Protein AF-A0AAN6HFK6-F1 (afdb_monomer_lite)

Structure (mmCIF, N/CA/C/O backbone):
data_AF-A0AAN6HFK6-F1
#
_entry.id   AF-A0AAN6HFK6-F1
#
loop_
_atom_site.group_PDB
_atom_site.id
_atom_site.type_symbol
_atom_site.label_atom_id
_atom_site.label_alt_id
_atom_site.label_comp_id
_atom_site.label_asym_id
_atom_site.label_entity_id
_atom_site.label_seq_id
_atom_site.pdbx_PDB_ins_code
_atom_site.Cartn_x
_atom_site.Cartn_y
_atom_site.Cartn_z
_atom_site.occupancy
_atom_site.B_iso_or_equiv
_atom_site.auth_seq_id
_atom_site.auth_comp_id
_atom_site.auth_asym_id
_atom_site.auth_atom_id
_atom_site.pdbx_PDB_model_num
ATOM 1 N N . MET A 1 1 ? -10.431 -18.209 16.993 1.00 47.69 1 MET A N 1
ATOM 2 C CA . MET A 1 1 ? -10.502 -16.897 16.326 1.00 47.69 1 MET A CA 1
ATOM 3 C C . MET A 1 1 ? -9.942 -15.866 17.293 1.00 47.69 1 MET A C 1
ATOM 5 O O . MET A 1 1 ? -10.488 -15.780 18.390 1.00 47.69 1 MET A O 1
ATOM 9 N N . PRO A 1 2 ? -8.814 -15.204 16.980 1.00 54.28 2 PRO A N 1
ATOM 10 C CA . PRO A 1 2 ? -8.289 -14.117 17.805 1.00 54.28 2 PRO A CA 1
ATOM 11 C C . PRO A 1 2 ? -9.360 -13.033 17.956 1.00 54.28 2 PRO A C 1
ATOM 13 O O . PRO A 1 2 ? -10.086 -12.737 17.011 1.00 54.28 2 PRO A O 1
ATOM 16 N N . THR A 1 3 ? -9.510 -12.503 19.165 1.00 63.50 3 THR A N 1
ATOM 17 C CA . THR A 1 3 ? -10.543 -11.505 19.467 1.00 63.50 3 THR A CA 1
ATOM 18 C C . THR A 1 3 ? -9.946 -10.104 19.455 1.00 63.50 3 THR A C 1
ATOM 20 O O . THR A 1 3 ? -8.746 -9.937 19.661 1.00 63.50 3 THR A O 1
ATOM 23 N N . LEU A 1 4 ? -10.787 -9.083 19.266 1.00 62.75 4 LEU A N 1
ATOM 24 C CA . LEU A 1 4 ? -10.401 -7.667 19.340 1.00 62.75 4 LEU A CA 1
ATOM 25 C C . LEU A 1 4 ? -9.603 -7.305 20.608 1.00 62.75 4 LEU A C 1
ATOM 27 O O . LEU A 1 4 ? -8.749 -6.423 20.572 1.00 62.75 4 LEU A O 1
ATOM 31 N N . LEU A 1 5 ? -9.847 -8.008 21.719 1.00 63.34 5 LEU A N 1
ATOM 32 C CA . LEU A 1 5 ? -9.151 -7.807 22.993 1.00 63.34 5 LEU A CA 1
ATOM 33 C C . LEU A 1 5 ? -7.649 -8.136 22.918 1.00 63.34 5 LEU A C 1
ATOM 35 O O . LEU A 1 5 ? -6.866 -7.600 23.701 1.00 63.34 5 LEU A O 1
ATOM 39 N N . ASP A 1 6 ? -7.234 -8.955 21.950 1.00 78.06 6 ASP A N 1
ATOM 40 C CA . ASP A 1 6 ? -5.843 -9.370 21.760 1.00 78.06 6 ASP A CA 1
ATOM 41 C C . ASP A 1 6 ? -5.071 -8.492 20.762 1.00 78.06 6 ASP A C 1
ATOM 43 O O . ASP A 1 6 ? -3.869 -8.703 20.578 1.00 78.06 6 ASP A O 1
ATOM 47 N N . LEU A 1 7 ? -5.708 -7.490 20.138 1.00 82.31 7 LEU A N 1
ATOM 48 C CA . LEU A 1 7 ? -5.078 -6.649 19.112 1.00 82.31 7 LEU A CA 1
ATOM 49 C C . LEU A 1 7 ? -3.778 -6.005 19.617 1.00 82.31 7 LEU A C 1
ATOM 51 O O . LEU A 1 7 ? -2.747 -6.073 18.950 1.00 82.31 7 LEU A O 1
ATOM 55 N N . GLY A 1 8 ? -3.787 -5.444 20.829 1.00 82.12 8 GLY A N 1
ATOM 56 C CA . GLY A 1 8 ? -2.588 -4.864 21.442 1.00 82.12 8 GLY A CA 1
ATOM 57 C C . GLY A 1 8 ? -1.440 -5.870 21.596 1.00 82.12 8 GLY A C 1
ATOM 58 O O . GLY A 1 8 ? -0.280 -5.537 21.337 1.00 82.12 8 GLY A O 1
ATOM 59 N N . ARG A 1 9 ? -1.748 -7.124 21.948 1.00 86.31 9 ARG A N 1
ATOM 60 C CA . ARG A 1 9 ? -0.752 -8.200 22.053 1.00 86.31 9 ARG A CA 1
ATOM 61 C C . ARG A 1 9 ? -0.213 -8.595 20.680 1.00 86.31 9 ARG A C 1
ATOM 63 O O . ARG A 1 9 ? 0.991 -8.787 20.543 1.00 86.31 9 ARG A O 1
ATOM 70 N N . LEU A 1 10 ? -1.080 -8.679 19.672 1.00 86.44 10 LEU A N 1
ATOM 71 C CA . LEU A 1 10 ? -0.702 -9.001 18.293 1.00 86.44 10 LEU A CA 1
ATOM 72 C C . LEU A 1 10 ? 0.210 -7.924 17.690 1.00 86.44 10 LEU A C 1
ATOM 74 O O . LEU A 1 10 ? 1.262 -8.251 17.143 1.00 86.44 10 LEU A O 1
ATOM 78 N N . LEU A 1 11 ? -0.133 -6.644 17.866 1.00 87.56 11 LEU A N 1
ATOM 79 C CA . LEU A 1 11 ? 0.691 -5.516 17.417 1.00 87.56 11 LEU A CA 1
ATOM 80 C C . LEU A 1 11 ? 2.058 -5.496 18.110 1.00 87.56 11 LEU A C 1
ATOM 82 O O . LEU A 1 11 ? 3.081 -5.263 17.463 1.00 87.56 11 LEU A O 1
ATOM 86 N N . THR A 1 12 ? 2.090 -5.784 19.413 1.00 87.12 12 THR A N 1
ATOM 87 C CA . THR A 1 12 ? 3.337 -5.847 20.191 1.00 87.12 12 THR A CA 1
ATOM 88 C C . THR A 1 12 ? 4.214 -7.007 19.721 1.00 87.12 12 THR A C 1
ATOM 90 O O . THR A 1 12 ? 5.378 -6.795 19.387 1.00 87.12 12 THR A O 1
ATOM 93 N N . ALA A 1 13 ? 3.641 -8.204 19.572 1.00 86.44 13 ALA A N 1
ATOM 94 C CA . ALA A 1 13 ? 4.353 -9.378 19.073 1.00 86.44 13 ALA A CA 1
ATOM 95 C C . ALA A 1 13 ? 4.913 -9.164 17.658 1.00 86.44 13 ALA A C 1
ATOM 97 O O . ALA A 1 13 ? 6.011 -9.634 17.358 1.00 86.44 13 ALA A O 1
ATOM 98 N N . LEU A 1 14 ? 4.189 -8.443 16.794 1.00 86.81 14 LEU A N 1
ATOM 99 C CA . LEU A 1 14 ? 4.645 -8.122 15.440 1.00 86.81 14 LEU A CA 1
ATOM 100 C C . LEU A 1 14 ? 5.761 -7.071 15.434 1.00 86.81 14 LEU A C 1
ATOM 102 O O . LEU A 1 14 ? 6.659 -7.127 14.598 1.00 86.81 14 LEU A O 1
ATOM 106 N N . LYS A 1 15 ? 5.733 -6.125 16.376 1.00 85.75 15 LYS A N 1
ATOM 107 C CA . LYS A 1 15 ? 6.807 -5.143 16.555 1.00 85.75 15 LYS A CA 1
ATOM 108 C C . LYS A 1 15 ? 8.096 -5.796 17.060 1.00 85.75 15 LYS A C 1
ATOM 110 O O . LYS A 1 15 ? 9.172 -5.432 16.599 1.00 85.75 15 LYS A O 1
ATOM 115 N N . GLU A 1 16 ? 7.982 -6.749 17.979 1.00 85.56 16 GLU A N 1
ATOM 116 C CA . GLU A 1 16 ? 9.121 -7.480 18.548 1.00 85.56 16 GLU A CA 1
ATOM 117 C C . GLU A 1 16 ? 9.714 -8.505 17.570 1.00 85.56 16 GLU A C 1
ATOM 119 O O . GLU A 1 16 ? 10.922 -8.720 17.567 1.00 85.56 16 GLU A O 1
ATOM 124 N N . ASN A 1 17 ? 8.889 -9.090 16.695 1.00 82.38 17 ASN A N 1
ATOM 125 C CA . ASN A 1 17 ? 9.296 -10.134 15.748 1.00 82.38 17 ASN A CA 1
ATOM 126 C C . ASN A 1 17 ? 9.249 -9.671 14.284 1.00 82.38 17 ASN A C 1
ATOM 128 O O . ASN A 1 17 ? 8.893 -10.444 13.396 1.00 82.38 17 ASN A O 1
ATOM 132 N N . ALA A 1 18 ? 9.625 -8.420 14.004 1.00 70.56 18 ALA A N 1
ATOM 133 C CA . ALA A 1 18 ? 9.608 -7.874 12.642 1.00 70.56 18 ALA A CA 1
ATOM 134 C C . ALA A 1 18 ? 10.522 -8.637 11.654 1.00 70.56 18 ALA A C 1
ATOM 136 O O . ALA A 1 18 ? 10.320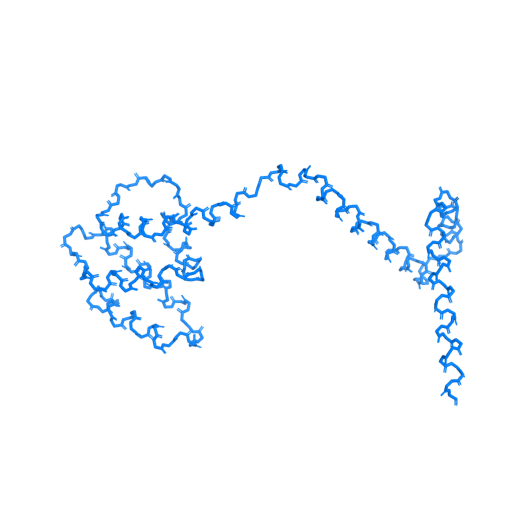 -8.561 10.446 1.00 70.56 18 ALA A O 1
ATOM 137 N N . SER A 1 19 ? 11.505 -9.389 12.160 1.00 76.12 19 SER A N 1
ATOM 138 C CA . SER A 1 19 ? 12.436 -10.199 11.361 1.00 76.12 19 SER A CA 1
ATOM 139 C C . SER A 1 19 ? 11.984 -11.651 11.150 1.00 76.12 19 SER A C 1
ATOM 141 O O . SER A 1 19 ? 12.672 -12.402 10.460 1.00 76.12 19 SER A O 1
ATOM 143 N N . ALA A 1 20 ? 10.874 -12.080 11.760 1.00 80.56 20 ALA A N 1
ATOM 144 C CA . ALA A 1 20 ? 10.372 -13.445 11.613 1.00 80.56 20 ALA A CA 1
ATOM 145 C C . ALA A 1 20 ? 9.838 -13.678 10.191 1.00 80.56 20 ALA A C 1
ATOM 147 O O . ALA A 1 20 ? 9.231 -12.790 9.602 1.00 80.56 20 ALA A O 1
ATOM 148 N N . SER A 1 21 ? 10.036 -14.868 9.622 1.00 82.31 21 SER A N 1
AT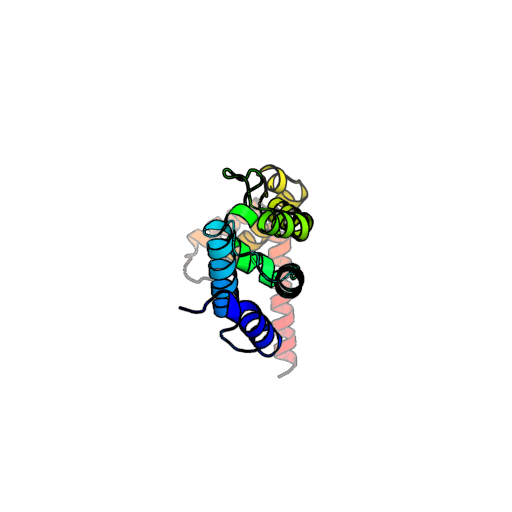OM 149 C CA . SER A 1 21 ? 9.662 -15.161 8.227 1.00 82.31 21 SER A CA 1
ATOM 150 C C . SER A 1 21 ? 8.167 -14.980 7.923 1.00 82.31 21 SER A C 1
ATOM 152 O O . SER A 1 21 ? 7.802 -14.786 6.765 1.00 82.31 21 SER A O 1
ATOM 154 N N . ASP A 1 22 ? 7.312 -14.992 8.946 1.00 88.69 22 ASP A N 1
ATOM 155 C CA . ASP A 1 22 ? 5.853 -14.945 8.859 1.00 88.69 22 ASP A CA 1
ATOM 156 C C . ASP A 1 22 ? 5.234 -13.584 9.233 1.00 88.69 22 ASP A C 1
ATOM 158 O O . ASP A 1 22 ? 4.009 -13.459 9.292 1.00 88.69 22 ASP A O 1
ATOM 162 N N . TRP A 1 23 ? 6.043 -12.537 9.449 1.00 90.38 23 TRP A N 1
ATOM 163 C CA . TRP A 1 23 ? 5.530 -11.226 9.876 1.00 90.38 23 TRP A CA 1
ATOM 164 C C . TRP A 1 23 ? 4.510 -10.630 8.893 1.00 90.38 23 TRP A C 1
ATOM 166 O O . TRP A 1 23 ? 3.572 -9.957 9.317 1.00 90.38 23 TRP A O 1
ATOM 176 N N . ARG A 1 24 ? 4.670 -10.888 7.586 1.00 93.25 24 ARG A N 1
ATOM 177 C CA . ARG A 1 24 ? 3.782 -10.368 6.533 1.00 93.25 24 ARG A CA 1
ATOM 178 C C . ARG A 1 24 ? 2.378 -10.942 6.650 1.00 93.25 24 ARG A C 1
ATOM 180 O O . ARG A 1 24 ? 1.422 -10.180 6.654 1.00 93.25 24 ARG A O 1
ATOM 187 N N . THR A 1 25 ? 2.267 -12.261 6.793 1.00 92.31 25 THR A N 1
ATOM 188 C CA . THR A 1 25 ? 0.978 -12.946 6.954 1.00 92.31 25 THR A CA 1
ATOM 189 C C . THR A 1 25 ? 0.273 -12.456 8.210 1.00 92.31 25 THR A C 1
ATOM 191 O O . THR A 1 25 ? -0.860 -12.008 8.134 1.00 92.31 25 THR A O 1
ATOM 194 N N . ARG A 1 26 ? 0.988 -12.391 9.341 1.00 91.50 26 ARG A N 1
ATOM 195 C CA . ARG A 1 26 ? 0.419 -11.873 10.595 1.00 91.50 26 ARG A CA 1
ATOM 196 C C . ARG A 1 26 ? -0.052 -10.426 10.475 1.00 91.50 26 ARG A C 1
ATOM 198 O O . ARG A 1 26 ? -1.028 -10.049 11.111 1.00 91.50 26 ARG A O 1
ATOM 205 N N . TRP A 1 27 ? 0.656 -9.600 9.705 1.00 94.62 27 TRP A N 1
ATOM 206 C CA . TRP A 1 27 ? 0.240 -8.224 9.453 1.00 94.62 27 TRP A CA 1
ATOM 207 C C . TRP A 1 27 ? -1.065 -8.170 8.655 1.00 94.62 27 TRP A C 1
ATOM 209 O O . TRP A 1 27 ? -1.964 -7.432 9.046 1.00 94.62 27 TRP A O 1
ATOM 219 N N . LEU A 1 28 ? -1.192 -8.981 7.600 1.00 94.31 28 LEU A N 1
ATOM 220 C CA . LEU A 1 28 ? -2.428 -9.094 6.819 1.00 94.31 28 LEU A CA 1
ATOM 221 C C . LEU A 1 28 ? -3.596 -9.585 7.683 1.00 94.31 28 LEU A C 1
ATOM 223 O O . LEU A 1 28 ? -4.636 -8.933 7.698 1.00 94.31 28 LEU A O 1
ATOM 227 N N . ASP A 1 29 ? -3.385 -10.632 8.487 1.00 92.25 29 ASP A N 1
ATOM 228 C CA . ASP A 1 29 ? -4.400 -11.166 9.405 1.00 92.25 29 ASP A CA 1
ATOM 229 C C . ASP A 1 29 ? -4.876 -10.099 10.408 1.00 92.25 29 ASP A C 1
ATOM 231 O O . ASP A 1 29 ? -6.061 -10.003 10.723 1.00 92.25 29 ASP A O 1
ATOM 235 N N . ILE A 1 30 ? -3.952 -9.274 10.922 1.00 93.00 30 ILE A N 1
ATOM 236 C CA . ILE A 1 30 ? -4.284 -8.159 11.820 1.00 93.00 30 ILE A CA 1
ATOM 237 C C . ILE A 1 30 ? -5.099 -7.094 11.083 1.00 93.00 30 ILE A C 1
ATOM 239 O O . ILE A 1 30 ? -6.047 -6.569 11.662 1.00 93.00 30 ILE A O 1
ATOM 243 N N . CYS A 1 31 ? -4.738 -6.758 9.843 1.00 94.75 31 CYS A N 1
ATOM 244 C CA . CYS A 1 31 ? -5.468 -5.786 9.033 1.00 94.75 31 CYS A CA 1
ATOM 245 C C . CYS A 1 31 ? -6.905 -6.241 8.754 1.00 94.75 31 CYS A C 1
ATOM 247 O O . CYS A 1 31 ? -7.820 -5.454 8.987 1.00 94.75 31 CYS A O 1
ATOM 249 N N . GLU A 1 32 ? -7.100 -7.490 8.324 1.00 92.38 32 GLU A N 1
ATOM 250 C CA . GLU A 1 32 ? -8.428 -8.078 8.089 1.00 92.38 32 GLU A CA 1
ATOM 251 C C . GLU A 1 32 ? -9.258 -8.083 9.372 1.00 92.38 32 GLU A C 1
ATOM 253 O O . GLU A 1 32 ? -10.335 -7.490 9.425 1.00 92.38 32 GLU A O 1
ATOM 258 N N . LEU A 1 33 ? -8.708 -8.654 10.452 1.00 90.12 33 LEU A N 1
ATOM 259 C CA . LEU A 1 33 ? -9.392 -8.731 11.741 1.00 90.12 33 LEU A CA 1
ATOM 260 C C . LEU A 1 33 ? -9.809 -7.346 12.243 1.00 90.12 33 LEU A C 1
ATOM 262 O O . LEU A 1 33 ? -10.931 -7.168 12.718 1.00 90.12 33 LEU A O 1
ATOM 266 N N . LEU A 1 34 ? -8.904 -6.367 12.163 1.00 91.06 34 LEU A N 1
ATOM 267 C CA . LEU A 1 34 ? -9.173 -5.002 12.589 1.00 91.06 34 LEU A CA 1
ATOM 268 C C . LEU A 1 34 ? -10.297 -4.385 11.758 1.00 91.06 34 LEU A C 1
ATOM 270 O O . LEU A 1 34 ? -11.254 -3.861 12.326 1.00 91.06 34 LEU A O 1
ATOM 274 N N . TRP A 1 35 ? -10.186 -4.444 10.433 1.00 91.88 35 TRP A N 1
ATOM 275 C CA . TRP A 1 35 ? -11.119 -3.776 9.536 1.00 91.88 35 TRP A CA 1
ATOM 276 C C . TRP A 1 35 ? -12.525 -4.369 9.626 1.00 91.88 35 TRP A C 1
ATOM 278 O O . TRP A 1 35 ? -13.486 -3.628 9.846 1.00 91.88 35 TRP A O 1
ATOM 288 N N . ASP A 1 36 ? -12.632 -5.699 9.593 1.00 88.69 36 ASP A N 1
ATOM 289 C CA . ASP A 1 36 ? -13.901 -6.416 9.728 1.00 88.69 36 ASP A CA 1
ATOM 290 C C . ASP A 1 36 ? -14.563 -6.135 11.073 1.00 88.69 36 ASP A C 1
ATOM 292 O O . ASP A 1 36 ? -15.776 -5.942 11.166 1.00 88.69 36 ASP A O 1
ATOM 296 N N . SER A 1 37 ? -13.770 -6.074 12.142 1.00 87.50 37 SER A N 1
ATOM 297 C CA . SER A 1 37 ? -14.302 -5.824 13.478 1.00 87.50 37 SER A CA 1
ATOM 298 C C . SER A 1 37 ? -14.859 -4.405 13.641 1.00 87.50 37 SER A C 1
ATOM 300 O O . SER A 1 37 ? -15.904 -4.222 14.273 1.00 87.50 37 SER A O 1
ATOM 302 N N . LEU A 1 38 ? -14.208 -3.418 13.019 1.00 87.19 38 LEU A N 1
ATOM 303 C CA . LEU A 1 38 ? -14.675 -2.038 12.956 1.00 87.19 38 LEU A CA 1
ATOM 304 C C . LEU A 1 38 ? -15.952 -1.927 12.107 1.00 87.19 38 LEU A C 1
ATOM 306 O O . LEU A 1 38 ? -16.877 -1.204 12.485 1.00 87.19 38 LEU A O 1
ATOM 310 N N . ALA A 1 39 ? -16.042 -2.669 11.003 1.00 84.94 39 ALA A N 1
ATOM 311 C CA . ALA A 1 39 ? -17.239 -2.708 10.166 1.00 84.94 39 ALA A CA 1
ATOM 312 C C . ALA A 1 39 ? -18.429 -3.388 10.876 1.00 84.94 39 ALA A C 1
ATOM 314 O O . ALA A 1 39 ? -19.551 -2.879 10.844 1.00 84.94 39 ALA A O 1
ATOM 315 N N . ALA A 1 40 ? -18.186 -4.511 11.560 1.00 82.00 40 ALA A N 1
ATOM 316 C CA . ALA A 1 40 ? -19.220 -5.324 12.198 1.00 82.00 40 ALA A CA 1
ATOM 317 C C . ALA A 1 40 ? -19.790 -4.700 13.481 1.00 82.00 40 ALA A C 1
ATOM 319 O O . ALA A 1 40 ? -20.970 -4.881 13.789 1.00 82.00 40 ALA A O 1
ATOM 320 N N . SER A 1 41 ? -18.973 -3.975 14.251 1.00 65.31 41 SER A N 1
ATOM 321 C CA . SER A 1 41 ? -19.381 -3.434 15.546 1.00 65.31 41 SER A CA 1
ATOM 322 C C . SER A 1 41 ? -19.253 -1.918 15.588 1.00 65.31 41 SER A C 1
ATOM 324 O O . SER A 1 41 ? -18.222 -1.369 15.961 1.00 65.31 41 SER A O 1
ATOM 326 N N . ARG A 1 42 ? -20.362 -1.213 15.328 1.00 61.38 42 ARG A N 1
ATOM 327 C CA . ARG A 1 42 ? -20.451 0.237 15.599 1.00 61.38 42 ARG A CA 1
ATOM 328 C C . ARG A 1 42 ? -20.309 0.591 17.091 1.00 61.38 42 ARG A C 1
ATOM 330 O O . ARG A 1 42 ? -20.178 1.768 17.407 1.00 61.38 42 ARG A O 1
ATOM 337 N N . ALA A 1 43 ? -20.371 -0.388 18.002 1.00 54.47 43 ALA A N 1
ATOM 338 C CA . ALA A 1 43 ? -20.424 -0.165 19.451 1.00 54.47 43 ALA A CA 1
ATOM 339 C C . ALA A 1 43 ? -19.143 -0.559 20.213 1.00 54.47 43 ALA A C 1
ATOM 341 O O . ALA A 1 43 ? -18.868 0.017 21.264 1.00 54.47 43 ALA A O 1
ATOM 342 N N . ALA A 1 44 ? -18.351 -1.516 19.719 1.00 65.56 44 ALA A N 1
ATOM 343 C CA . ALA A 1 44 ? -17.123 -1.952 20.388 1.00 65.56 44 ALA A CA 1
ATOM 344 C C . ALA A 1 44 ? -15.918 -1.173 19.850 1.00 65.56 44 ALA A C 1
ATOM 346 O O . ALA A 1 44 ? -15.138 -1.683 19.049 1.00 65.56 44 ALA A O 1
ATOM 347 N N . ALA A 1 45 ? -15.795 0.083 20.284 1.00 76.69 45 ALA A N 1
ATOM 348 C CA . ALA A 1 45 ? -14.649 0.915 19.949 1.00 76.69 45 ALA A CA 1
ATOM 349 C C . ALA A 1 45 ? -13.353 0.269 20.455 1.00 76.69 45 ALA A C 1
ATOM 351 O O . ALA A 1 45 ? -13.248 -0.153 21.611 1.00 76.69 45 ALA A O 1
ATOM 352 N N . ILE A 1 46 ? -12.356 0.216 19.581 1.00 85.94 46 ILE A N 1
ATOM 353 C CA . ILE A 1 46 ? -11.031 -0.291 19.927 1.00 85.94 46 ILE A CA 1
ATOM 354 C C . ILE A 1 46 ? -10.351 0.732 20.840 1.00 85.94 46 ILE A C 1
ATOM 356 O O . ILE A 1 46 ? -10.500 1.935 20.598 1.00 85.94 46 ILE A O 1
ATOM 360 N N . PRO A 1 47 ? -9.595 0.303 21.869 1.00 88.75 47 PRO A N 1
ATOM 361 C CA . PRO A 1 47 ? -8.850 1.225 22.709 1.00 88.75 47 PRO A CA 1
ATOM 362 C C . PRO A 1 47 ? -7.945 2.136 21.877 1.00 88.75 47 PRO A C 1
ATOM 364 O O . PRO A 1 47 ? -7.147 1.669 21.065 1.00 88.75 47 PRO A O 1
ATOM 367 N N . GLU A 1 48 ? -8.029 3.435 22.142 1.00 89.25 48 GLU A N 1
ATOM 368 C CA . GLU A 1 48 ? -7.325 4.492 21.409 1.00 89.25 48 GLU A CA 1
ATOM 369 C C . GLU A 1 48 ? -5.822 4.215 21.236 1.00 89.25 48 GLU A C 1
ATOM 371 O O . GLU A 1 48 ? -5.270 4.329 20.147 1.00 89.25 48 GLU A O 1
ATOM 376 N N . GLN A 1 49 ? -5.167 3.743 22.299 1.00 90.56 49 GLN A N 1
ATOM 377 C CA . GLN A 1 49 ? -3.739 3.413 22.289 1.00 90.56 49 GLN A CA 1
ATOM 378 C C . GLN A 1 49 ? -3.386 2.312 21.277 1.00 90.56 49 GLN A C 1
ATOM 380 O O . GLN A 1 49 ? -2.299 2.322 20.699 1.00 90.56 49 GLN A O 1
ATOM 385 N N . GLN A 1 50 ? -4.286 1.347 21.073 1.00 90.81 50 GLN A N 1
ATOM 386 C CA . GLN A 1 50 ? -4.089 0.261 20.113 1.00 90.81 50 GLN A CA 1
ATOM 387 C C . GLN A 1 50 ? -4.323 0.752 18.685 1.00 90.81 50 GLN A C 1
ATOM 389 O O . GLN A 1 50 ? -3.557 0.394 17.790 1.00 90.81 50 GLN A O 1
ATOM 394 N N . LEU A 1 51 ? -5.324 1.615 18.487 1.00 91.75 51 LEU A N 1
ATOM 395 C CA . LEU A 1 51 ? -5.579 2.262 17.203 1.00 91.75 51 LEU A CA 1
ATOM 396 C C . LEU A 1 51 ? -4.381 3.118 16.770 1.00 91.75 51 LEU A C 1
ATOM 398 O O . LEU A 1 51 ? -3.895 2.977 15.650 1.00 91.75 51 LEU A O 1
ATOM 402 N N . ASP A 1 52 ? -3.841 3.937 17.672 1.00 93.44 52 ASP A N 1
ATOM 403 C CA . ASP A 1 52 ? -2.666 4.766 17.393 1.00 93.44 52 ASP A CA 1
ATOM 404 C C . ASP A 1 52 ? -1.416 3.924 17.101 1.00 93.44 52 ASP A C 1
ATOM 406 O O . ASP A 1 52 ? -0.634 4.245 16.201 1.00 93.44 52 ASP A O 1
ATOM 410 N N . ALA A 1 53 ? -1.225 2.816 17.827 1.00 92.88 53 ALA A N 1
ATOM 411 C CA . ALA A 1 53 ? -0.134 1.883 17.562 1.00 92.88 53 ALA A CA 1
ATOM 412 C C . ALA A 1 53 ? -0.254 1.253 16.166 1.00 92.88 53 ALA A C 1
ATOM 414 O O . ALA A 1 53 ? 0.744 1.175 15.443 1.00 92.88 53 ALA A O 1
ATOM 415 N N . PHE A 1 54 ? -1.467 0.855 15.771 1.00 94.56 54 PHE A N 1
ATOM 416 C CA . PHE A 1 54 ? -1.747 0.341 14.435 1.00 94.56 54 PHE A CA 1
ATOM 417 C C . PHE A 1 54 ? -1.474 1.396 13.361 1.00 94.56 54 PHE A C 1
ATOM 419 O O . PHE A 1 54 ? -0.696 1.131 12.447 1.00 94.56 54 PHE A O 1
ATOM 426 N N . ILE A 1 55 ? -2.026 2.607 13.502 1.00 95.50 55 ILE A N 1
ATOM 427 C CA . ILE A 1 55 ? -1.821 3.718 12.560 1.00 95.50 55 ILE A CA 1
ATOM 428 C C . ILE A 1 55 ? -0.327 4.003 12.389 1.00 95.50 55 ILE A C 1
ATOM 430 O O . ILE A 1 55 ? 0.170 4.112 11.269 1.00 95.50 55 ILE A O 1
ATOM 434 N N . LYS A 1 56 ? 0.431 4.057 13.489 1.00 94.94 56 LYS A N 1
ATOM 435 C CA . LYS A 1 56 ? 1.880 4.275 13.436 1.00 94.94 56 LYS A CA 1
ATOM 436 C C . LYS A 1 56 ? 2.604 3.199 12.624 1.00 94.94 56 LYS A C 1
ATOM 438 O O . LYS A 1 56 ? 3.549 3.516 11.906 1.00 94.94 56 LYS A O 1
ATOM 443 N N . MET A 1 57 ? 2.193 1.939 12.744 1.00 94.12 57 MET A N 1
ATOM 444 C CA . MET A 1 57 ? 2.763 0.845 11.955 1.00 94.12 57 MET A CA 1
ATOM 445 C C . MET A 1 57 ? 2.326 0.914 10.492 1.00 94.12 57 MET A C 1
ATOM 447 O O . MET A 1 57 ? 3.163 0.711 9.613 1.00 94.12 57 MET A O 1
ATOM 451 N N . LEU A 1 58 ? 1.058 1.246 10.241 1.00 95.19 58 LEU A N 1
ATOM 452 C CA . LEU A 1 58 ? 0.487 1.384 8.905 1.00 95.19 58 LEU A CA 1
ATOM 453 C C . LEU A 1 58 ? 1.209 2.454 8.082 1.00 95.19 58 LEU A C 1
ATOM 455 O O . LEU A 1 58 ? 1.385 2.266 6.890 1.00 95.19 58 LEU A O 1
ATOM 459 N N . ARG A 1 59 ? 1.710 3.523 8.710 1.00 94.25 59 ARG A N 1
ATOM 460 C CA . ARG A 1 59 ? 2.474 4.583 8.026 1.00 94.25 59 ARG A CA 1
ATOM 461 C C . ARG A 1 59 ? 3.843 4.156 7.473 1.00 94.25 59 ARG A C 1
ATOM 463 O O . ARG A 1 59 ? 4.549 4.975 6.896 1.00 94.25 59 ARG A O 1
ATOM 470 N N . THR A 1 60 ? 4.251 2.903 7.660 1.00 93.19 60 THR A N 1
ATOM 471 C CA . THR A 1 60 ? 5.455 2.365 7.008 1.00 93.19 60 THR A CA 1
ATOM 472 C C . THR A 1 60 ? 5.094 1.895 5.602 1.00 93.19 60 THR A C 1
ATOM 474 O O . THR A 1 60 ? 4.163 1.106 5.467 1.00 93.19 60 THR A O 1
ATOM 477 N N . GLU A 1 61 ? 5.847 2.310 4.580 1.00 91.75 61 GLU A N 1
ATOM 478 C CA . GLU A 1 61 ? 5.554 2.022 3.163 1.00 91.75 61 GLU A CA 1
ATOM 479 C C . GLU A 1 61 ? 5.286 0.529 2.894 1.00 91.75 61 GLU A C 1
ATOM 481 O O . GLU A 1 61 ? 4.239 0.187 2.350 1.00 91.75 61 GLU A O 1
ATOM 486 N N . ASP A 1 62 ? 6.148 -0.370 3.383 1.00 92.31 62 ASP A N 1
ATOM 487 C CA . ASP A 1 62 ? 5.978 -1.824 3.222 1.00 92.31 62 ASP A CA 1
ATOM 488 C C . ASP A 1 62 ? 4.681 -2.354 3.851 1.00 92.31 62 ASP A C 1
ATOM 490 O O . ASP A 1 62 ? 3.993 -3.212 3.296 1.00 92.31 62 ASP A O 1
ATOM 494 N N . LYS A 1 63 ? 4.338 -1.857 5.043 1.00 94.12 63 LYS A N 1
ATOM 495 C CA . LYS A 1 63 ? 3.146 -2.299 5.778 1.00 94.12 63 LYS A CA 1
ATOM 496 C C . LYS A 1 63 ? 1.881 -1.749 5.145 1.00 94.12 63 LYS A C 1
ATOM 498 O O . LYS A 1 63 ? 0.895 -2.476 5.051 1.00 94.12 63 LYS A O 1
ATOM 503 N N . PHE A 1 64 ? 1.921 -0.509 4.674 1.00 95.25 64 PHE A N 1
ATOM 504 C CA . PHE A 1 64 ? 0.841 0.075 3.898 1.00 95.25 64 PHE A CA 1
ATOM 505 C C . PHE A 1 64 ? 0.599 -0.706 2.600 1.00 95.25 64 PHE A C 1
ATOM 507 O O . PHE A 1 64 ? -0.534 -1.096 2.318 1.00 95.25 64 PHE A O 1
ATOM 514 N N . ALA A 1 65 ? 1.671 -1.009 1.857 1.00 93.12 65 ALA A N 1
ATOM 515 C CA . ALA A 1 65 ? 1.619 -1.777 0.614 1.00 93.12 65 ALA A CA 1
ATOM 516 C C . ALA A 1 65 ? 1.008 -3.172 0.804 1.00 93.12 65 ALA A C 1
ATOM 518 O O . ALA A 1 65 ? 0.304 -3.664 -0.074 1.00 93.12 65 ALA A O 1
ATOM 519 N N . LEU A 1 66 ? 1.242 -3.805 1.957 1.00 94.75 66 LEU A N 1
ATOM 520 C CA . LEU A 1 66 ? 0.592 -5.065 2.311 1.00 94.75 66 LEU A CA 1
ATOM 521 C C . LEU A 1 66 ? -0.873 -4.861 2.714 1.00 94.75 66 LEU A C 1
ATOM 523 O O . LEU A 1 66 ? -1.741 -5.545 2.178 1.00 94.75 66 LEU A O 1
ATOM 527 N N . ALA A 1 67 ? -1.151 -3.910 3.609 1.00 95.50 67 ALA A N 1
ATOM 528 C CA . ALA A 1 67 ? -2.483 -3.672 4.168 1.00 95.50 67 ALA A CA 1
ATOM 529 C C . ALA A 1 67 ? -3.530 -3.364 3.090 1.00 95.50 67 ALA A C 1
ATOM 531 O O . ALA A 1 67 ? -4.649 -3.868 3.142 1.00 95.50 67 ALA A O 1
ATOM 532 N N . ARG A 1 68 ? -3.161 -2.597 2.062 1.00 93.69 68 ARG A N 1
ATOM 533 C CA . ARG A 1 68 ? -4.068 -2.254 0.956 1.00 93.69 68 ARG A CA 1
ATOM 534 C C . ARG A 1 68 ? -4.508 -3.442 0.092 1.00 93.69 68 ARG A C 1
ATOM 536 O O . ARG A 1 68 ? -5.439 -3.294 -0.692 1.00 93.69 68 ARG A O 1
ATOM 543 N N . ASN A 1 69 ? -3.863 -4.607 0.205 1.00 92.81 69 ASN A N 1
ATOM 544 C CA . ASN A 1 69 ? -4.327 -5.816 -0.484 1.00 92.81 69 ASN A CA 1
ATOM 545 C C . ASN A 1 69 ? -5.582 -6.401 0.167 1.00 92.81 69 ASN A C 1
ATOM 547 O O . ASN A 1 69 ? -6.391 -7.009 -0.528 1.00 92.81 69 ASN A O 1
ATOM 551 N N . VAL A 1 70 ? -5.731 -6.204 1.479 1.00 94.00 70 VAL A N 1
ATOM 552 C CA . VAL A 1 70 ? -6.815 -6.779 2.285 1.00 94.00 70 VAL A CA 1
ATOM 553 C C . VAL A 1 70 ? -7.834 -5.740 2.753 1.00 94.00 70 VAL A C 1
ATOM 555 O O . VAL A 1 70 ? -8.950 -6.106 3.089 1.00 94.00 70 VAL A O 1
ATOM 558 N N . ILE A 1 71 ? -7.491 -4.446 2.710 1.00 93.00 71 ILE A N 1
ATOM 559 C CA . ILE A 1 71 ? -8.409 -3.330 2.984 1.00 93.00 71 ILE A CA 1
ATOM 560 C C . ILE A 1 71 ? -8.642 -2.543 1.681 1.00 93.00 71 ILE A C 1
ATOM 562 O O . ILE A 1 71 ? -7.799 -1.712 1.312 1.00 93.00 71 ILE A O 1
ATOM 566 N N . PRO A 1 72 ? -9.745 -2.800 0.950 1.00 90.12 72 PRO A N 1
ATOM 567 C CA . PRO A 1 72 ? -10.052 -2.139 -0.319 1.00 90.12 72 PRO A CA 1
ATOM 568 C C . PRO A 1 72 ? -10.077 -0.610 -0.253 1.00 90.12 72 PRO A C 1
ATOM 570 O O . PRO A 1 72 ? -9.579 0.051 -1.160 1.00 90.12 72 PRO A O 1
ATOM 573 N N . GLU A 1 73 ? -10.553 -0.048 0.850 1.00 91.69 73 GLU A N 1
ATOM 574 C CA . GLU A 1 73 ? -10.731 1.386 1.079 1.00 91.69 73 GLU A CA 1
ATOM 575 C C . GLU A 1 73 ? -9.392 2.138 1.166 1.00 91.69 73 GLU A C 1
ATOM 577 O O . GLU A 1 73 ? -9.338 3.354 0.984 1.00 91.69 73 GLU A O 1
ATOM 582 N N . LEU A 1 74 ? -8.281 1.423 1.389 1.00 91.12 74 LEU A N 1
ATOM 583 C CA . LEU A 1 74 ? -6.932 1.986 1.270 1.00 91.12 74 LEU A CA 1
ATOM 584 C C . LEU A 1 74 ? -6.473 2.128 -0.191 1.00 91.12 74 LEU A C 1
ATOM 586 O O . LEU A 1 74 ? -5.448 2.758 -0.444 1.00 91.12 74 LEU A O 1
ATOM 590 N N . ARG A 1 75 ? -7.182 1.537 -1.157 1.00 87.56 75 ARG A N 1
ATOM 591 C CA . ARG A 1 75 ? -6.908 1.666 -2.600 1.00 87.56 75 ARG A CA 1
ATOM 592 C C . ARG A 1 75 ? -7.825 2.682 -3.268 1.00 87.56 75 ARG A C 1
ATOM 594 O O . ARG A 1 75 ? -7.396 3.368 -4.189 1.00 87.56 75 ARG A O 1
ATOM 601 N N . GLU A 1 76 ? -9.075 2.742 -2.829 1.00 78.00 76 GLU A N 1
ATOM 602 C CA . GLU A 1 76 ? -10.122 3.529 -3.476 1.00 78.00 76 GLU A CA 1
ATOM 603 C C . GLU A 1 76 ? -10.041 5.006 -3.083 1.00 78.00 76 GLU A C 1
ATOM 605 O O . GLU A 1 76 ? -9.648 5.342 -1.967 1.00 78.00 76 GLU A O 1
ATOM 610 N N . VAL A 1 77 ? -10.394 5.905 -4.004 1.00 67.25 77 VAL A N 1
ATOM 611 C CA . VAL A 1 77 ? -10.546 7.343 -3.711 1.00 67.25 77 VAL A CA 1
ATOM 612 C C . VAL A 1 77 ? -11.959 7.628 -3.198 1.00 67.25 77 VAL A C 1
ATOM 614 O O . VAL A 1 77 ? -12.110 8.399 -2.252 1.00 67.25 77 VAL A O 1
ATOM 617 N N . ASP A 1 78 ? -12.954 6.926 -3.746 1.00 67.19 78 ASP A N 1
ATOM 618 C CA . ASP A 1 78 ? -14.357 7.003 -3.348 1.00 67.19 78 ASP A CA 1
ATOM 619 C C . ASP A 1 78 ? -14.767 5.729 -2.613 1.00 67.19 78 ASP A C 1
ATOM 621 O O . ASP A 1 78 ? -14.813 4.651 -3.198 1.00 67.19 78 ASP A O 1
ATOM 625 N N . ILE A 1 79 ? -15.066 5.862 -1.323 1.00 74.69 79 ILE A N 1
ATOM 626 C CA . ILE A 1 79 ? -15.484 4.749 -0.471 1.00 74.69 79 ILE A CA 1
ATOM 627 C C . ILE A 1 79 ? -17.012 4.671 -0.518 1.00 74.69 79 ILE A C 1
ATOM 629 O O . ILE A 1 79 ? -17.692 5.634 -0.162 1.00 74.69 79 ILE A O 1
ATOM 633 N N . SER A 1 80 ? -17.550 3.535 -0.973 1.00 65.12 80 SER A N 1
ATOM 634 C CA . SER A 1 80 ? -18.995 3.355 -1.201 1.00 65.12 80 SER A CA 1
ATOM 635 C C . SER A 1 80 ? -19.831 3.406 0.084 1.00 65.12 80 SER A C 1
ATOM 637 O O . SER A 1 80 ? -20.960 3.898 0.059 1.00 65.12 80 SER A O 1
ATOM 639 N N . ASP A 1 81 ? -19.295 2.906 1.199 1.00 76.38 81 ASP A N 1
ATOM 640 C CA . ASP A 1 81 ? -19.975 2.879 2.495 1.00 76.38 81 ASP A CA 1
ATOM 641 C C . ASP A 1 81 ? -19.389 3.922 3.444 1.00 76.38 81 ASP A C 1
ATOM 643 O O . ASP A 1 81 ? -18.177 4.105 3.516 1.00 76.38 81 ASP A O 1
ATOM 647 N N . ALA A 1 82 ? -20.246 4.603 4.213 1.00 81.19 82 ALA A N 1
ATOM 648 C CA . ALA A 1 82 ? -19.791 5.605 5.172 1.00 81.19 82 ALA A CA 1
ATOM 649 C C . ALA A 1 82 ? -18.933 4.938 6.272 1.00 81.19 82 ALA A C 1
ATOM 651 O O . ALA A 1 82 ? -19.489 4.191 7.091 1.00 81.19 82 ALA A O 1
ATOM 652 N N . PRO A 1 83 ? -17.611 5.204 6.327 1.00 86.81 83 PRO A N 1
ATOM 653 C CA . PRO A 1 83 ? -16.733 4.578 7.303 1.00 86.81 83 PRO A CA 1
ATOM 654 C C . PRO A 1 83 ? -17.100 5.037 8.713 1.00 86.81 83 PRO A C 1
ATOM 656 O O . PRO A 1 83 ? -17.546 6.166 8.940 1.00 86.81 83 PRO A O 1
ATOM 659 N N . ASN A 1 84 ? -16.898 4.162 9.695 1.00 88.81 84 ASN A N 1
ATOM 660 C CA . ASN A 1 84 ? -17.059 4.554 11.090 1.00 88.81 84 ASN A CA 1
ATOM 661 C C . ASN A 1 84 ? -15.950 5.556 11.511 1.00 88.81 84 ASN A C 1
ATOM 663 O O . ASN A 1 84 ? -14.939 5.684 10.816 1.00 88.81 84 ASN A O 1
ATOM 667 N N . PRO A 1 85 ? -16.067 6.242 12.666 1.00 90.81 85 PRO A N 1
ATOM 668 C CA . PRO A 1 85 ? -15.082 7.249 13.077 1.00 90.81 85 PRO A CA 1
ATOM 669 C C . PRO A 1 85 ? -13.631 6.743 13.196 1.00 90.81 85 PRO A C 1
ATOM 671 O O . PRO A 1 85 ? -12.695 7.492 12.923 1.00 90.81 85 PRO A O 1
ATOM 674 N N . GLN A 1 86 ? -13.413 5.483 13.591 1.00 91.81 86 GLN A N 1
ATOM 675 C CA . GLN A 1 86 ? -12.066 4.910 13.718 1.00 91.81 86 GLN A CA 1
ATOM 676 C C . GLN A 1 86 ? -11.493 4.486 12.355 1.00 91.81 86 GLN A C 1
ATOM 678 O O . GLN A 1 86 ? -10.312 4.715 12.102 1.00 91.81 86 GLN A O 1
ATOM 683 N N . GLN A 1 87 ? -12.319 3.947 11.452 1.00 91.88 87 GLN A N 1
ATOM 684 C CA . GLN A 1 87 ? -11.952 3.681 10.056 1.00 91.88 87 GLN A CA 1
ATOM 685 C C . GLN A 1 87 ? -11.608 4.983 9.336 1.00 91.88 87 GLN A C 1
ATOM 687 O O . GLN A 1 87 ? -10.555 5.077 8.712 1.00 91.88 87 GLN A O 1
ATOM 692 N N . GLN A 1 88 ? -12.443 6.011 9.498 1.00 91.88 88 GLN A N 1
ATOM 693 C CA . GLN A 1 88 ? -12.213 7.340 8.942 1.00 91.88 88 GLN A CA 1
ATOM 694 C C . GLN A 1 88 ? -10.852 7.892 9.379 1.00 91.88 88 GLN A C 1
ATOM 696 O O . GLN A 1 88 ? -10.072 8.358 8.556 1.00 91.88 88 GLN A O 1
ATOM 701 N N . ARG A 1 89 ? -10.501 7.742 10.658 1.00 93.56 89 ARG A N 1
ATOM 702 C CA . ARG A 1 89 ? -9.192 8.164 11.163 1.00 93.56 89 ARG A CA 1
ATOM 703 C C . ARG A 1 89 ? -8.021 7.371 10.579 1.00 93.56 89 ARG A C 1
ATOM 705 O O . ARG A 1 89 ? -6.973 7.956 10.320 1.00 93.56 89 ARG A O 1
ATOM 712 N N . ILE A 1 90 ? -8.166 6.060 10.367 1.00 94.44 90 ILE A N 1
ATOM 713 C CA . ILE A 1 90 ? -7.145 5.249 9.676 1.00 94.44 90 ILE A CA 1
ATOM 714 C C . ILE A 1 90 ? -6.948 5.761 8.242 1.00 94.44 90 ILE A C 1
ATOM 716 O O . ILE A 1 90 ? -5.813 5.914 7.783 1.00 94.44 90 ILE A O 1
ATOM 720 N N . LEU A 1 91 ? -8.048 6.055 7.547 1.00 93.44 91 LEU A N 1
ATOM 721 C CA . LEU A 1 91 ? -8.044 6.557 6.173 1.00 93.44 91 LEU A CA 1
ATOM 722 C C . LEU A 1 91 ? -7.400 7.942 6.071 1.00 93.44 91 LEU A C 1
ATOM 724 O O . LEU A 1 91 ? -6.601 8.174 5.167 1.00 93.44 91 LEU A O 1
ATOM 728 N N . GLU A 1 92 ? -7.699 8.836 7.012 1.00 93.25 92 GLU A N 1
ATOM 729 C CA . GLU A 1 92 ? -7.094 10.168 7.105 1.00 93.25 92 GLU A CA 1
ATOM 730 C C . GLU A 1 92 ? -5.600 10.090 7.425 1.00 93.25 92 GLU A C 1
ATOM 732 O O . GLU A 1 92 ? -4.786 10.747 6.779 1.00 93.25 92 GLU A O 1
ATOM 737 N N . ALA A 1 93 ? -5.213 9.239 8.378 1.00 93.50 93 ALA A N 1
ATOM 738 C CA . ALA A 1 93 ? -3.820 9.084 8.786 1.00 93.50 93 ALA A CA 1
ATOM 739 C C . ALA A 1 93 ? -2.927 8.416 7.725 1.00 93.50 93 ALA A C 1
ATOM 741 O O . ALA A 1 93 ? -1.705 8.407 7.885 1.00 93.50 93 ALA A O 1
ATOM 742 N N . SER A 1 94 ? -3.529 7.845 6.679 1.00 93.50 94 SER A N 1
ATOM 743 C CA . SER A 1 94 ? -2.844 7.204 5.553 1.00 93.50 94 SER A CA 1
ATOM 744 C C . SER A 1 94 ? -3.079 7.910 4.213 1.00 93.50 94 SER A C 1
ATOM 746 O O . SER A 1 94 ? -2.694 7.386 3.168 1.00 93.50 94 SER A O 1
ATOM 748 N N . ALA A 1 95 ? -3.701 9.093 4.215 1.00 91.75 95 ALA A N 1
ATOM 749 C CA . ALA A 1 95 ? -4.058 9.817 2.996 1.00 91.75 95 ALA A CA 1
ATOM 750 C C . ALA A 1 95 ? -2.839 10.203 2.134 1.00 91.75 95 ALA A C 1
ATOM 752 O O . ALA A 1 95 ? -2.920 10.172 0.907 1.00 91.75 95 ALA A O 1
ATOM 753 N N . ASP A 1 96 ? -1.707 10.521 2.770 1.00 90.56 96 ASP A N 1
ATOM 754 C CA . ASP A 1 96 ? -0.426 10.798 2.112 1.00 90.56 96 ASP A CA 1
ATOM 755 C C . ASP A 1 96 ? 0.059 9.585 1.305 1.00 90.56 96 ASP A C 1
ATOM 757 O O . ASP A 1 96 ? 0.262 9.676 0.093 1.00 90.56 96 ASP A O 1
ATOM 761 N N . LEU A 1 97 ? 0.144 8.424 1.957 1.00 91.12 97 LEU A N 1
ATOM 762 C CA . LEU A 1 97 ? 0.565 7.174 1.326 1.00 91.12 97 LEU A CA 1
ATOM 763 C C . LEU A 1 97 ? -0.419 6.720 0.247 1.00 91.12 97 LEU A C 1
ATOM 765 O O . LEU A 1 97 ? 0.006 6.302 -0.828 1.00 91.12 97 LEU A O 1
ATOM 769 N N . ARG A 1 98 ? -1.728 6.845 0.487 1.00 91.00 98 ARG A N 1
ATOM 770 C CA . ARG A 1 98 ? -2.762 6.562 -0.523 1.00 91.00 98 ARG A CA 1
ATOM 771 C C . ARG A 1 98 ? -2.535 7.379 -1.793 1.00 91.00 98 ARG A C 1
ATOM 773 O O . ARG A 1 98 ? -2.538 6.815 -2.884 1.00 91.00 98 ARG A O 1
ATOM 780 N N . GLY A 1 99 ? -2.286 8.682 -1.650 1.00 85.62 99 GLY A N 1
ATOM 781 C CA . GLY A 1 99 ? -1.987 9.567 -2.774 1.00 85.62 99 GLY A CA 1
ATOM 782 C C . GLY A 1 99 ? -0.691 9.200 -3.502 1.00 85.62 99 GLY A C 1
ATOM 783 O O . GLY A 1 99 ? -0.646 9.226 -4.731 1.00 85.62 99 GLY A O 1
ATOM 784 N N . ASP A 1 100 ? 0.359 8.820 -2.773 1.00 86.75 100 ASP A N 1
ATOM 785 C CA . ASP A 1 100 ? 1.634 8.388 -3.359 1.00 86.75 100 ASP A CA 1
ATOM 786 C C . ASP A 1 100 ? 1.502 7.093 -4.160 1.00 86.75 100 ASP A C 1
ATOM 788 O O . ASP A 1 100 ? 1.969 7.019 -5.298 1.00 86.75 100 ASP A O 1
ATOM 792 N N . PHE A 1 101 ? 0.839 6.086 -3.594 1.00 86.19 101 PHE A N 1
ATOM 793 C CA . PHE A 1 101 ? 0.601 4.819 -4.279 1.00 86.19 101 PHE A CA 1
ATOM 794 C C . PHE A 1 101 ? -0.307 4.994 -5.492 1.00 86.19 101 PHE A C 1
ATOM 796 O O . PHE A 1 101 ? 0.019 4.474 -6.556 1.00 86.19 101 PHE A O 1
ATOM 803 N N . PHE A 1 102 ? -1.380 5.782 -5.370 1.00 83.62 102 PHE A N 1
ATOM 804 C CA . PHE A 1 102 ? -2.249 6.094 -6.501 1.00 83.62 102 PHE A CA 1
ATOM 805 C C . PHE A 1 102 ? -1.462 6.745 -7.641 1.00 83.62 102 PHE A C 1
ATOM 807 O O . PHE A 1 102 ? -1.572 6.300 -8.776 1.00 83.62 102 PHE A O 1
ATOM 814 N N . ARG A 1 103 ? -0.597 7.727 -7.343 1.00 81.12 103 ARG A N 1
ATOM 815 C CA . ARG A 1 103 ? 0.255 8.380 -8.353 1.00 81.12 103 ARG A CA 1
ATOM 816 C C . ARG A 1 103 ? 1.220 7.423 -9.049 1.00 81.12 103 ARG A C 1
ATOM 818 O O . ARG A 1 103 ? 1.448 7.558 -10.245 1.00 81.12 103 ARG A O 1
ATOM 825 N N . ARG A 1 104 ? 1.814 6.485 -8.307 1.00 79.81 104 ARG A N 1
ATOM 826 C CA . ARG A 1 104 ? 2.741 5.489 -8.873 1.00 79.81 104 ARG A CA 1
ATOM 827 C C . ARG A 1 104 ? 2.024 4.443 -9.725 1.00 79.81 104 ARG A C 1
ATOM 829 O O . ARG A 1 104 ? 2.613 3.927 -10.666 1.00 79.81 104 ARG A O 1
ATOM 836 N N . GLU A 1 105 ? 0.783 4.112 -9.384 1.00 74.50 105 GLU A N 1
ATOM 837 C CA . GLU A 1 105 ? -0.038 3.157 -10.136 1.00 74.50 105 GLU A CA 1
ATOM 838 C C . GLU A 1 105 ? -0.758 3.797 -11.319 1.00 74.50 105 GLU A C 1
ATOM 840 O O . GLU A 1 105 ? -1.033 3.122 -12.309 1.00 74.50 105 GLU A O 1
ATOM 845 N N . SER A 1 106 ? -1.012 5.104 -11.262 1.00 70.44 106 SER A N 1
ATOM 846 C CA . SER A 1 106 ? -1.622 5.878 -12.338 1.00 70.44 106 SER A CA 1
ATOM 847 C C . SER A 1 106 ? -0.623 6.244 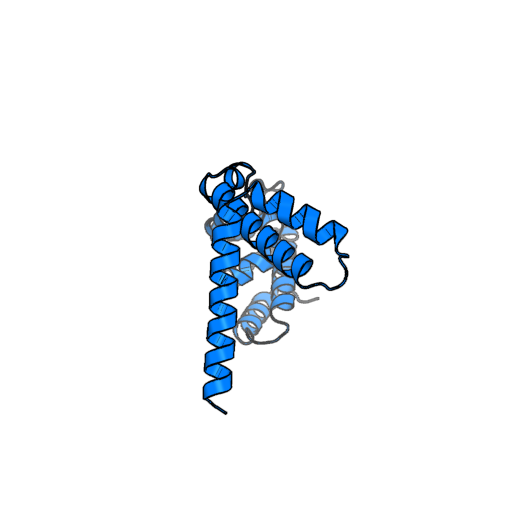-13.441 1.00 70.44 106 SER A C 1
ATOM 849 O O . SER A 1 106 ? -0.677 7.360 -13.954 1.00 70.44 106 SER A O 1
ATOM 851 N N . CYS A 1 107 ? 0.288 5.337 -13.812 1.00 65.12 107 CYS A N 1
ATOM 852 C CA . CYS A 1 107 ? 1.068 5.502 -15.036 1.00 65.12 107 CYS A CA 1
ATOM 853 C C . CYS A 1 107 ? 0.094 5.536 -16.218 1.00 65.12 107 CYS A C 1
ATOM 855 O O . CYS A 1 107 ? -0.601 4.564 -16.518 1.00 65.12 107 CYS A O 1
ATOM 857 N N . THR A 1 108 ? 0.028 6.681 -16.874 1.00 65.88 108 THR A N 1
ATOM 858 C CA . THR A 1 108 ? -0.804 6.931 -18.045 1.00 65.88 108 THR A CA 1
ATOM 859 C C . THR A 1 108 ? -0.003 6.697 -19.319 1.00 65.88 108 THR A C 1
ATOM 861 O O . THR A 1 108 ? 1.225 6.729 -19.319 1.00 65.88 108 THR A O 1
ATOM 864 N N . GLN A 1 109 ? -0.689 6.490 -20.447 1.00 63.28 109 GLN A N 1
ATOM 865 C CA . GLN A 1 109 ? -0.024 6.344 -21.746 1.00 63.28 109 GLN A CA 1
ATOM 866 C C . GLN A 1 109 ? 0.899 7.538 -22.065 1.00 63.28 109 GLN A C 1
ATOM 868 O O . GLN A 1 109 ? 1.989 7.339 -22.593 1.00 63.28 109 GLN A O 1
ATOM 873 N N . SER A 1 110 ? 0.530 8.748 -21.631 1.00 69.69 110 SER A N 1
ATOM 874 C CA . SER A 1 110 ? 1.340 9.958 -21.799 1.00 69.69 110 SER A CA 1
ATOM 875 C C . SER A 1 110 ? 2.694 9.924 -21.089 1.00 69.69 110 SER A C 1
ATOM 877 O O . SER A 1 110 ? 3.621 10.593 -21.542 1.00 69.69 110 SER A O 1
ATOM 879 N N . ASP A 1 111 ? 2.850 9.129 -20.027 1.00 64.00 111 ASP A N 1
ATOM 880 C CA . ASP A 1 111 ? 4.148 8.954 -19.360 1.00 64.00 111 ASP A CA 1
ATOM 881 C C . ASP A 1 111 ? 5.145 8.201 -20.266 1.00 64.00 111 ASP A C 1
ATOM 883 O O . ASP A 1 111 ? 6.361 8.403 -20.187 1.00 64.00 111 ASP A O 1
ATOM 887 N N . PHE A 1 112 ? 4.625 7.399 -21.201 1.00 65.25 112 PHE A N 1
ATOM 888 C CA . PHE A 1 112 ? 5.385 6.667 -22.216 1.00 65.25 112 PHE A CA 1
ATOM 889 C C . PHE A 1 112 ? 5.531 7.431 -23.543 1.00 65.25 112 PHE A C 1
ATOM 891 O O . PHE A 1 112 ? 6.346 7.055 -24.379 1.00 65.25 112 PHE A O 1
ATOM 898 N N . ASP A 1 113 ? 4.809 8.537 -23.730 1.00 70.38 113 ASP A N 1
ATOM 899 C CA . ASP A 1 113 ? 4.930 9.396 -24.918 1.00 70.38 113 ASP A CA 1
ATOM 900 C C . ASP A 1 113 ? 6.012 10.484 -24.749 1.00 70.38 113 ASP A C 1
ATOM 902 O O . ASP A 1 113 ? 6.184 11.368 -25.592 1.00 70.38 113 ASP A O 1
ATOM 906 N N . THR A 1 114 ? 6.772 10.440 -23.650 1.00 79.00 114 THR A N 1
ATOM 907 C CA . THR A 1 114 ? 7.855 11.393 -23.401 1.00 79.00 114 THR A CA 1
ATOM 908 C C . THR A 1 114 ? 9.019 11.176 -24.372 1.00 79.00 114 THR A C 1
ATOM 910 O O . THR A 1 114 ? 9.443 10.052 -24.647 1.00 79.00 114 THR A O 1
ATOM 913 N N . ALA A 1 115 ? 9.607 12.272 -24.867 1.00 80.12 115 ALA A N 1
ATOM 914 C CA . ALA A 1 115 ? 10.751 12.208 -25.785 1.00 80.12 115 ALA A CA 1
ATOM 915 C C . ALA A 1 115 ? 11.939 11.418 -25.202 1.00 80.12 115 ALA A C 1
ATOM 917 O O . ALA A 1 115 ? 12.671 10.764 -25.943 1.00 80.12 115 ALA A O 1
ATOM 918 N N . LEU A 1 116 ? 12.103 11.446 -23.874 1.00 80.06 116 LEU A N 1
ATOM 919 C CA . LEU A 1 116 ? 13.116 10.672 -23.157 1.00 80.06 116 LEU A CA 1
ATOM 920 C C . LEU A 1 116 ? 12.835 9.166 -23.204 1.00 80.06 116 LEU A C 1
ATOM 922 O O . LEU A 1 116 ? 13.753 8.402 -23.487 1.00 80.06 116 LEU A O 1
ATOM 926 N N . TYR A 1 117 ? 11.585 8.741 -23.004 1.00 78.00 117 TYR A N 1
ATOM 927 C CA . TYR A 1 117 ? 11.207 7.332 -23.109 1.00 78.00 117 TYR A CA 1
ATOM 928 C C . TYR A 1 117 ? 11.387 6.800 -24.535 1.00 78.00 117 TYR A C 1
ATOM 930 O O . TYR A 1 117 ? 11.944 5.723 -24.741 1.00 78.00 117 TYR A O 1
ATOM 938 N N . ILE A 1 118 ? 10.989 7.582 -25.544 1.00 82.19 118 ILE A N 1
ATOM 939 C CA . ILE A 1 118 ? 11.196 7.227 -26.956 1.00 82.19 118 ILE A CA 1
ATOM 940 C C . ILE A 1 118 ? 12.695 7.083 -27.260 1.00 82.19 118 ILE A C 1
ATOM 942 O O . ILE A 1 118 ? 13.106 6.127 -27.923 1.00 82.19 118 ILE A O 1
ATOM 946 N N . ALA A 1 119 ? 13.525 8.003 -26.758 1.00 84.50 119 ALA A N 1
ATOM 947 C CA . ALA A 1 119 ? 14.974 7.940 -26.922 1.00 84.50 119 ALA A CA 1
ATOM 948 C C . ALA A 1 119 ? 15.579 6.701 -26.238 1.00 84.50 119 ALA A C 1
ATOM 950 O O . ALA A 1 119 ? 16.380 5.998 -26.853 1.00 84.50 119 ALA A O 1
ATOM 951 N N . GLU A 1 120 ? 15.159 6.387 -25.011 1.00 83.56 120 GLU A N 1
ATOM 952 C CA . GLU A 1 120 ? 15.583 5.186 -24.286 1.00 83.56 120 GLU A CA 1
ATOM 953 C C . GLU A 1 120 ? 15.214 3.907 -25.050 1.00 83.56 120 GLU A C 1
ATOM 955 O O . GLU A 1 120 ? 16.059 3.031 -25.245 1.00 83.56 120 GLU A O 1
ATOM 960 N N . LYS A 1 121 ? 13.979 3.814 -25.558 1.00 84.75 121 LYS A N 1
ATOM 961 C CA . LYS A 1 121 ? 13.533 2.668 -26.363 1.00 84.75 121 LYS A CA 1
ATOM 962 C C . LYS A 1 121 ? 14.320 2.513 -27.650 1.00 84.75 121 LYS A C 1
ATOM 964 O O . LYS A 1 121 ? 14.620 1.385 -28.032 1.00 84.75 121 LYS A O 1
ATOM 969 N N . ARG A 1 122 ? 14.686 3.621 -28.291 1.00 80.94 122 ARG A N 1
ATOM 970 C CA . ARG A 1 122 ? 15.528 3.596 -29.487 1.00 80.94 122 ARG A CA 1
ATOM 971 C C . ARG A 1 122 ? 16.926 3.060 -29.178 1.00 80.94 122 ARG A C 1
ATOM 973 O O . ARG A 1 122 ? 17.399 2.193 -29.899 1.00 80.94 122 ARG A O 1
ATOM 980 N N . ILE A 1 123 ? 17.537 3.498 -28.077 1.00 85.31 123 ILE A N 1
ATOM 981 C CA . ILE A 1 123 ? 18.846 2.992 -27.630 1.00 85.31 123 ILE A CA 1
ATOM 982 C C . ILE A 1 123 ? 18.781 1.486 -27.336 1.00 85.31 123 ILE A C 1
ATOM 984 O O . ILE A 1 123 ? 19.662 0.735 -27.750 1.00 85.31 123 ILE A O 1
ATOM 988 N N . LEU A 1 124 ? 17.731 1.037 -26.645 1.00 85.19 124 LEU A N 1
ATOM 989 C CA . LEU A 1 124 ? 17.499 -0.381 -26.352 1.00 85.19 124 LEU A CA 1
ATOM 990 C C . LEU A 1 124 ? 17.327 -1.212 -27.626 1.00 85.19 124 LEU A C 1
ATOM 992 O O . LEU A 1 124 ? 17.927 -2.277 -27.746 1.00 85.19 124 LEU A O 1
ATOM 996 N N . LEU A 1 125 ? 16.542 -0.717 -28.584 1.00 81.19 125 LEU A N 1
ATOM 997 C CA . LEU A 1 125 ? 16.349 -1.381 -29.868 1.00 81.19 125 LEU A CA 1
ATOM 998 C C . LEU A 1 125 ? 17.666 -1.487 -30.644 1.00 81.19 125 LEU A C 1
ATOM 1000 O O . LEU A 1 125 ? 17.987 -2.563 -31.139 1.00 81.19 125 LEU A O 1
ATOM 1004 N N . ASP A 1 126 ? 18.447 -0.408 -30.707 1.00 77.38 126 ASP A N 1
ATOM 1005 C CA . ASP A 1 126 ? 19.749 -0.405 -31.380 1.00 77.38 126 ASP A CA 1
ATOM 1006 C C . ASP A 1 126 ? 20.717 -1.411 -30.732 1.00 77.38 126 ASP A C 1
ATOM 1008 O O . ASP A 1 126 ? 21.450 -2.112 -31.433 1.00 77.38 126 ASP A O 1
ATOM 1012 N N . ALA A 1 127 ? 20.702 -1.528 -29.400 1.00 81.12 127 ALA A N 1
ATOM 1013 C CA . ALA A 1 127 ? 21.511 -2.504 -28.674 1.00 81.12 127 ALA A CA 1
ATOM 1014 C C . ALA A 1 127 ? 21.082 -3.955 -28.961 1.00 81.12 127 ALA A C 1
ATOM 1016 O O . ALA A 1 127 ? 21.939 -4.812 -29.181 1.00 81.12 127 ALA A O 1
ATOM 1017 N N . GLU A 1 128 ? 19.778 -4.235 -29.001 1.00 76.69 128 GLU A N 1
ATOM 1018 C CA . GLU A 1 128 ? 19.252 -5.569 -29.321 1.00 76.69 128 GLU A CA 1
ATOM 1019 C C . GLU A 1 128 ? 19.495 -5.950 -30.785 1.00 76.69 128 GLU A C 1
ATOM 1021 O O . GLU A 1 128 ? 19.892 -7.080 -31.067 1.00 76.69 128 GLU A O 1
ATOM 1026 N N . LEU A 1 129 ? 19.343 -5.008 -31.720 1.00 76.62 129 LEU A N 1
ATOM 1027 C CA . LEU A 1 129 ? 19.684 -5.222 -33.128 1.00 76.62 129 LEU A CA 1
ATOM 1028 C C . LEU A 1 129 ? 21.169 -5.528 -33.294 1.00 76.62 129 LEU A C 1
ATOM 1030 O O . LEU A 1 129 ? 21.524 -6.480 -33.985 1.00 76.62 129 LEU A O 1
ATOM 1034 N N . HIS A 1 130 ? 22.036 -4.774 -32.621 1.00 73.56 130 HIS A N 1
ATOM 1035 C CA . HIS A 1 130 ? 23.470 -5.031 -32.638 1.00 73.56 130 HIS A CA 1
ATOM 1036 C C . HIS A 1 130 ? 23.804 -6.412 -32.057 1.00 73.56 130 HIS A C 1
ATOM 1038 O O . HIS A 1 130 ? 24.540 -7.189 -32.664 1.00 73.56 130 HIS A O 1
ATOM 1044 N N . ARG A 1 131 ? 23.205 -6.775 -30.919 1.00 76.62 131 ARG A N 1
ATOM 1045 C CA . ARG A 1 131 ? 23.370 -8.105 -30.325 1.00 76.62 131 ARG A CA 1
ATOM 1046 C C . ARG A 1 131 ? 22.903 -9.211 -31.272 1.00 76.62 131 ARG A C 1
ATOM 1048 O O . ARG A 1 131 ? 23.602 -10.211 -31.425 1.00 76.62 131 ARG A O 1
ATOM 1055 N N . ALA A 1 132 ? 21.748 -9.038 -31.909 1.00 74.31 132 ALA A N 1
ATOM 1056 C CA . ALA A 1 132 ? 21.229 -9.979 -32.891 1.00 74.31 132 ALA A CA 1
ATOM 1057 C C . ALA A 1 132 ? 22.183 -10.107 -34.086 1.00 74.31 132 ALA A C 1
ATOM 1059 O O . ALA A 1 132 ? 22.502 -11.223 -34.471 1.00 74.31 132 ALA A O 1
ATOM 1060 N N . GLN A 1 133 ? 22.711 -9.004 -34.619 1.00 66.94 133 GLN A N 1
ATOM 1061 C CA . GLN A 1 133 ? 23.689 -9.015 -35.714 1.00 66.94 133 GLN A CA 1
ATOM 1062 C C . GLN A 1 133 ? 24.962 -9.781 -35.351 1.00 66.94 133 GLN A C 1
ATOM 1064 O O . GLN A 1 133 ? 25.393 -10.639 -36.118 1.00 66.94 133 GLN A O 1
ATOM 1069 N N . VAL A 1 134 ? 25.534 -9.527 -34.171 1.00 71.25 134 VAL A N 1
ATOM 1070 C CA . VAL A 1 134 ? 26.716 -10.255 -33.685 1.00 71.25 134 VAL A CA 1
ATOM 1071 C C . VAL A 1 134 ? 26.412 -11.747 -33.568 1.00 71.25 134 VAL A C 1
ATOM 1073 O O . VAL A 1 134 ? 27.203 -12.569 -34.026 1.00 71.25 134 VAL A O 1
ATOM 1076 N N . LEU A 1 135 ? 25.258 -12.113 -33.006 1.00 70.56 135 LEU A N 1
ATOM 1077 C CA . LEU A 1 135 ? 24.849 -13.513 -32.880 1.00 70.56 135 LEU A CA 1
ATOM 1078 C C . LEU A 1 135 ? 24.618 -14.179 -34.240 1.00 70.56 135 LEU A C 1
ATOM 1080 O O . LEU A 1 135 ? 25.039 -15.316 -34.419 1.00 70.56 135 LEU A O 1
ATOM 1084 N N . LEU A 1 136 ? 23.996 -13.484 -35.195 1.00 67.44 136 LEU A N 1
ATOM 1085 C CA . LEU A 1 136 ? 23.785 -13.983 -36.554 1.00 67.44 136 LEU A CA 1
ATOM 1086 C C . LEU A 1 136 ? 25.128 -14.213 -37.260 1.00 67.44 136 LEU A C 1
ATOM 1088 O O . LEU A 1 136 ? 25.342 -15.295 -37.795 1.00 67.44 136 LEU A O 1
ATOM 1092 N N . TYR A 1 137 ? 26.051 -13.250 -37.179 1.00 64.75 137 TYR A N 1
ATOM 1093 C CA . TYR A 1 137 ? 27.377 -13.322 -37.801 1.00 64.75 137 TYR A CA 1
ATOM 1094 C C . TYR A 1 137 ? 28.268 -14.427 -37.207 1.00 64.75 137 TYR A C 1
ATOM 1096 O O . TYR A 1 137 ? 29.035 -15.058 -37.923 1.00 64.75 137 TYR A O 1
ATOM 1104 N N . HIS A 1 138 ? 28.154 -14.698 -35.903 1.00 59.78 138 HIS A N 1
ATOM 1105 C CA . HIS A 1 138 ? 28.963 -15.720 -35.222 1.00 59.78 138 HIS A CA 1
ATOM 1106 C C . HIS A 1 138 ? 28.283 -17.090 -35.134 1.00 59.78 138 HIS A C 1
ATOM 1108 O O . HIS A 1 138 ? 28.926 -18.082 -34.780 1.00 59.78 138 HIS A O 1
ATOM 1114 N N . SER A 1 139 ? 26.987 -17.182 -35.431 1.00 60.16 139 SER A N 1
ATOM 1115 C CA . SER A 1 139 ? 26.315 -18.469 -35.527 1.00 60.16 139 SER A CA 1
ATOM 1116 C C . SER A 1 139 ? 26.670 -19.109 -36.868 1.00 60.16 139 SER A C 1
ATOM 1118 O O . SER A 1 139 ? 26.226 -18.657 -37.918 1.00 60.16 139 SER A O 1
ATOM 1120 N N . GLY A 1 140 ? 27.430 -20.207 -36.852 1.00 58.56 140 GLY A N 1
ATOM 1121 C CA . GLY A 1 140 ? 27.735 -21.019 -38.046 1.00 58.56 140 GLY A CA 1
ATOM 1122 C C . GLY A 1 140 ? 26.514 -21.713 -38.679 1.00 58.56 140 GLY A C 1
ATOM 1123 O O . GLY A 1 140 ? 26.655 -22.749 -39.321 1.00 58.56 140 GLY A O 1
ATOM 1124 N N . LEU A 1 141 ? 25.310 -21.186 -38.434 1.00 58.16 141 LEU A N 1
ATOM 1125 C CA . LEU A 1 141 ? 24.016 -21.626 -38.950 1.00 58.16 141 LEU A CA 1
ATOM 1126 C C . LEU A 1 141 ? 23.651 -20.939 -40.275 1.00 58.16 141 LEU A C 1
ATOM 1128 O O . LEU A 1 141 ? 22.739 -21.401 -40.959 1.00 58.16 141 LEU A O 1
ATOM 1132 N N . PHE A 1 142 ? 24.351 -19.867 -40.651 1.00 57.72 142 PHE A N 1
ATOM 1133 C CA . PHE A 1 142 ? 24.137 -19.159 -41.909 1.00 57.72 142 PHE A CA 1
ATOM 1134 C C . PHE A 1 142 ? 25.141 -19.630 -42.962 1.00 57.72 142 PHE A C 1
ATOM 1136 O O . PHE A 1 142 ? 26.346 -19.639 -42.738 1.00 57.72 142 PHE A O 1
ATOM 1143 N N . GLY A 1 143 ? 24.639 -20.069 -44.118 1.00 60.09 143 GLY A N 1
ATOM 1144 C CA . GLY A 1 143 ? 25.488 -20.370 -45.272 1.00 60.09 143 GLY A CA 1
ATOM 1145 C C . GLY A 1 143 ? 25.940 -19.093 -45.988 1.00 60.09 143 GLY A C 1
ATOM 1146 O O . GLY A 1 143 ? 25.353 -18.028 -45.801 1.00 60.09 143 GLY A O 1
ATOM 1147 N N . ALA A 1 144 ? 26.912 -19.217 -46.895 1.00 60.22 144 ALA A N 1
ATOM 1148 C CA . ALA A 1 144 ? 27.522 -18.099 -47.633 1.00 60.22 144 ALA A CA 1
ATOM 1149 C C . ALA A 1 144 ? 26.523 -17.172 -48.372 1.00 60.22 144 ALA A C 1
ATOM 1151 O O . ALA A 1 144 ? 26.830 -16.019 -48.659 1.00 60.22 144 ALA A O 1
ATOM 1152 N N . SER A 1 145 ? 25.312 -17.650 -48.686 1.00 59.91 145 SER A N 1
ATOM 1153 C CA . SER A 1 145 ? 24.250 -16.820 -49.282 1.00 59.91 145 SER A CA 1
ATOM 1154 C C . SER A 1 145 ? 23.721 -15.762 -48.308 1.00 59.91 145 SER A C 1
ATOM 1156 O O . SER A 1 145 ? 23.505 -14.621 -48.701 1.00 59.91 145 SER A O 1
ATOM 1158 N N . SER A 1 146 ? 23.543 -16.125 -47.038 1.00 64.00 146 SER A N 1
ATOM 1159 C CA . SER A 1 146 ? 23.024 -15.228 -46.003 1.00 64.00 146 SER A CA 1
ATOM 1160 C C . SER A 1 146 ? 24.086 -14.236 -45.526 1.00 64.00 146 SER A C 1
ATOM 1162 O O . SER A 1 146 ? 23.757 -13.093 -45.234 1.00 64.00 146 SER A O 1
ATOM 1164 N N . GLU A 1 147 ? 25.365 -14.625 -45.523 1.00 63.03 147 GLU A N 1
ATOM 1165 C CA . GLU A 1 147 ? 26.482 -13.704 -45.262 1.00 63.03 147 GLU A CA 1
ATOM 1166 C C . GLU A 1 147 ? 26.542 -12.575 -46.301 1.00 63.03 147 GLU A C 1
ATOM 1168 O O . GLU A 1 147 ? 26.712 -11.412 -45.940 1.00 63.03 147 GLU A O 1
ATOM 1173 N N . ASN A 1 148 ? 26.323 -12.889 -47.583 1.00 65.31 148 ASN A N 1
ATOM 1174 C CA . ASN A 1 148 ? 26.299 -11.890 -48.654 1.00 65.31 148 ASN A CA 1
ATOM 1175 C C . ASN A 1 148 ? 25.095 -10.940 -48.554 1.00 65.31 148 ASN A C 1
ATOM 1177 O O . ASN A 1 148 ? 25.235 -9.747 -48.819 1.00 65.31 148 ASN A O 1
ATOM 1181 N N . GLU A 1 149 ? 23.924 -11.439 -48.152 1.00 67.38 149 GLU A N 1
ATOM 1182 C CA . GLU A 1 149 ? 22.732 -10.610 -47.928 1.00 67.38 149 GLU A CA 1
ATOM 1183 C C . GLU A 1 149 ? 22.904 -9.680 -46.721 1.00 67.38 149 GLU A C 1
ATOM 1185 O O . GLU A 1 149 ? 22.568 -8.498 -46.798 1.00 67.38 149 GLU A O 1
ATOM 1190 N N . ILE A 1 150 ? 23.495 -10.182 -45.633 1.00 66.69 150 ILE A N 1
ATOM 1191 C CA . ILE A 1 150 ? 23.818 -9.384 -44.444 1.00 66.69 150 ILE A CA 1
ATOM 1192 C C . ILE A 1 150 ? 24.883 -8.333 -44.784 1.00 66.69 150 ILE A C 1
ATOM 1194 O O . ILE A 1 150 ? 24.723 -7.169 -44.421 1.00 66.69 150 ILE A O 1
ATOM 1198 N N . ALA A 1 151 ? 25.929 -8.692 -45.534 1.00 67.38 151 ALA A N 1
ATOM 1199 C CA . ALA A 1 151 ? 26.956 -7.754 -45.986 1.00 67.38 151 ALA A CA 1
ATOM 1200 C C . ALA A 1 151 ? 26.384 -6.66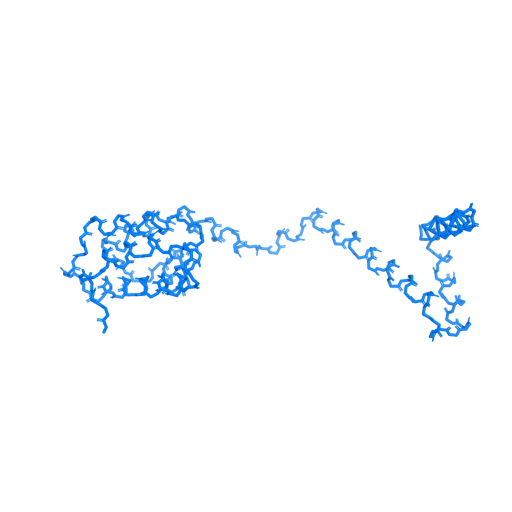6 -46.913 1.00 67.38 151 ALA A C 1
ATOM 1202 O O . ALA A 1 151 ? 26.709 -5.488 -46.756 1.00 67.38 151 ALA A O 1
ATOM 1203 N N . ALA A 1 152 ? 25.491 -7.033 -47.837 1.00 71.12 152 ALA A N 1
ATOM 1204 C CA . ALA A 1 152 ? 24.804 -6.083 -48.708 1.00 71.12 152 ALA A CA 1
ATOM 1205 C C . ALA A 1 152 ? 23.883 -5.143 -47.915 1.00 71.12 152 ALA A C 1
ATOM 1207 O O . ALA A 1 152 ? 23.864 -3.938 -48.165 1.00 71.12 152 ALA A O 1
ATOM 1208 N N . TRP A 1 153 ? 23.162 -5.661 -46.919 1.00 72.38 153 TRP A N 1
ATOM 1209 C CA . TRP A 1 153 ? 22.321 -4.852 -46.040 1.00 72.38 153 TRP A CA 1
ATOM 1210 C C . TRP A 1 153 ? 23.151 -3.890 -45.170 1.00 72.38 153 TRP A C 1
ATOM 1212 O O . TRP A 1 153 ? 22.820 -2.704 -45.089 1.00 72.38 153 TRP A O 1
ATOM 1222 N N . LEU A 1 154 ? 24.277 -4.346 -44.609 1.00 65.94 154 LEU A N 1
ATOM 1223 C CA . LEU A 1 154 ? 25.220 -3.511 -43.851 1.00 65.94 154 LEU A CA 1
ATOM 1224 C C . LEU A 1 154 ? 25.854 -2.413 -44.716 1.00 65.94 154 LEU A C 1
ATOM 1226 O O . LEU A 1 154 ? 26.028 -1.291 -44.246 1.00 65.94 154 LEU A O 1
ATOM 1230 N N . ALA A 1 155 ? 26.130 -2.687 -45.994 1.00 68.56 155 ALA A N 1
ATOM 1231 C CA . ALA A 1 155 ? 26.629 -1.682 -46.934 1.00 68.56 155 ALA A CA 1
ATOM 1232 C C . ALA A 1 155 ? 25.620 -0.546 -47.196 1.00 68.56 155 ALA A C 1
ATOM 1234 O O . ALA A 1 155 ? 26.021 0.565 -47.541 1.00 68.56 155 ALA A O 1
ATOM 1235 N N . THR A 1 156 ? 24.318 -0.794 -47.001 1.00 76.50 156 THR A N 1
ATOM 1236 C CA . THR A 1 156 ? 23.279 0.252 -47.080 1.00 76.50 156 THR A CA 1
ATOM 1237 C C . THR A 1 156 ? 23.093 1.048 -45.781 1.00 76.50 156 THR A C 1
ATOM 1239 O O . THR A 1 156 ? 22.403 2.064 -45.796 1.00 76.50 156 THR A O 1
ATOM 1242 N N . HIS A 1 157 ? 23.743 0.640 -44.682 1.00 63.84 157 HIS A N 1
ATOM 1243 C CA . HIS A 1 157 ? 23.674 1.281 -43.361 1.00 63.84 157 HIS A CA 1
ATOM 1244 C C . HIS A 1 157 ? 25.097 1.540 -42.807 1.0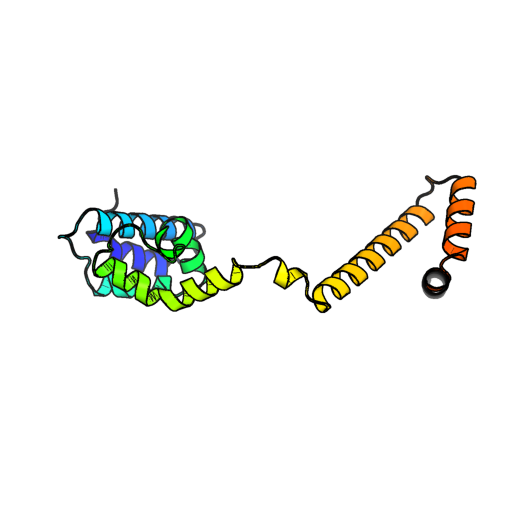0 63.84 157 HIS A C 1
ATOM 1246 O O . HIS A 1 157 ? 25.539 0.865 -41.871 1.00 63.84 157 HIS A O 1
ATOM 1252 N N . PRO A 1 158 ? 25.841 2.511 -43.378 1.00 61.50 158 PRO A N 1
ATOM 1253 C CA . PRO A 1 158 ? 27.277 2.703 -43.127 1.00 61.50 158 PRO A CA 1
ATOM 1254 C C . PRO A 1 158 ? 27.617 3.038 -41.666 1.00 61.50 158 PRO A C 1
ATOM 1256 O O . PRO A 1 158 ? 28.682 2.666 -41.172 1.00 61.50 158 PRO A O 1
ATOM 1259 N N . ASP A 1 159 ? 26.685 3.661 -40.949 1.00 67.38 159 ASP A N 1
ATOM 1260 C CA . ASP A 1 159 ? 26.790 3.999 -39.527 1.00 67.38 159 ASP A CA 1
ATOM 1261 C C . ASP A 1 159 ? 26.980 2.744 -38.651 1.00 67.38 159 ASP A C 1
ATOM 1263 O O . ASP A 1 159 ? 27.614 2.794 -37.596 1.00 67.38 159 ASP A O 1
ATOM 1267 N N . MET A 1 160 ? 26.459 1.598 -39.107 1.00 59.44 160 MET A N 1
ATOM 1268 C CA . MET A 1 160 ? 26.581 0.308 -38.425 1.00 59.44 160 MET A CA 1
ATOM 1269 C C . MET A 1 160 ? 27.891 -0.416 -38.772 1.00 59.44 160 MET A C 1
ATOM 1271 O O . MET A 1 160 ? 28.459 -1.079 -37.903 1.00 59.44 160 MET A O 1
ATOM 1275 N N . MET A 1 161 ? 28.428 -0.235 -39.988 1.00 54.50 161 MET A N 1
ATOM 1276 C CA . MET A 1 161 ? 29.741 -0.778 -40.376 1.00 54.50 161 MET A CA 1
ATOM 1277 C C . MET A 1 161 ? 30.889 -0.152 -39.583 1.00 54.50 161 MET A C 1
ATOM 1279 O O . MET A 1 161 ? 31.786 -0.867 -39.141 1.00 54.50 161 MET A O 1
ATOM 1283 N N . ALA A 1 162 ? 30.846 1.163 -39.353 1.00 60.41 162 ALA A N 1
ATOM 1284 C CA . ALA A 1 162 ? 31.876 1.859 -38.581 1.00 60.41 162 ALA A CA 1
ATOM 1285 C C . ALA A 1 162 ? 31.983 1.337 -37.135 1.00 60.41 162 ALA A C 1
ATOM 1287 O O . ALA A 1 162 ? 33.065 1.336 -36.551 1.00 60.41 162 ALA A O 1
ATOM 1288 N N . LYS A 1 163 ? 30.867 0.863 -36.568 1.00 58.41 163 LYS A N 1
ATOM 1289 C CA . LYS A 1 163 ? 30.802 0.325 -35.207 1.00 58.41 163 LYS A CA 1
ATOM 1290 C C . LYS A 1 163 ? 31.245 -1.140 -35.141 1.00 58.41 163 LYS A C 1
ATOM 1292 O O . LYS A 1 163 ? 32.015 -1.491 -34.258 1.00 58.41 163 LYS A O 1
ATOM 1297 N N . ALA A 1 164 ? 30.844 -1.958 -36.116 1.00 55.94 164 ALA A N 1
ATOM 1298 C CA . ALA A 1 164 ? 31.289 -3.350 -36.218 1.00 55.94 164 ALA A CA 1
ATOM 1299 C C . ALA A 1 164 ? 32.807 -3.470 -36.459 1.00 55.94 164 ALA A C 1
ATOM 1301 O O . ALA A 1 164 ? 33.461 -4.298 -35.833 1.00 55.94 164 ALA A O 1
ATOM 1302 N N . ALA A 1 165 ? 33.382 -2.604 -37.302 1.00 59.06 165 ALA A N 1
ATOM 1303 C CA . ALA A 1 165 ? 34.826 -2.569 -37.545 1.00 59.06 165 ALA A CA 1
ATOM 1304 C C . ALA A 1 165 ? 35.626 -2.130 -36.302 1.00 59.06 165 ALA A C 1
ATOM 1306 O O . ALA A 1 165 ? 36.688 -2.679 -36.024 1.00 59.06 165 ALA A O 1
ATOM 1307 N N . ALA A 1 166 ? 35.097 -1.182 -35.519 1.00 60.06 166 ALA A N 1
ATOM 1308 C CA . ALA A 1 166 ? 35.731 -0.737 -34.277 1.00 60.06 166 ALA A CA 1
ATOM 1309 C C . ALA A 1 166 ? 35.765 -1.835 -33.194 1.00 60.06 166 ALA A C 1
ATOM 1311 O O . ALA A 1 166 ? 36.699 -1.882 -32.388 1.00 60.06 166 ALA A O 1
ATOM 1312 N N . ASP A 1 167 ? 34.768 -2.721 -33.179 1.00 56.34 167 ASP A N 1
ATOM 1313 C CA . ASP A 1 167 ? 34.695 -3.835 -32.232 1.00 56.34 167 ASP A CA 1
ATOM 1314 C C . ASP A 1 167 ? 35.577 -5.027 -32.658 1.00 56.34 167 ASP A C 1
ATOM 1316 O O . ASP A 1 167 ? 36.196 -5.657 -31.795 1.00 56.34 167 ASP A O 1
ATOM 1320 N N . ASP A 1 168 ? 35.725 -5.287 -33.963 1.00 55.88 168 ASP A N 1
ATOM 1321 C CA . ASP A 1 168 ? 36.618 -6.333 -34.496 1.00 55.88 168 ASP A CA 1
ATOM 1322 C C . ASP A 1 168 ? 38.107 -5.989 -34.266 1.00 55.88 168 ASP A C 1
ATOM 1324 O O . ASP A 1 168 ? 38.881 -6.818 -33.778 1.00 55.88 168 ASP A O 1
ATOM 1328 N N . ASP A 1 169 ? 38.493 -4.719 -34.453 1.00 57.28 169 ASP A N 1
ATOM 1329 C CA . ASP A 1 169 ? 39.835 -4.221 -34.107 1.00 57.28 169 ASP A CA 1
ATOM 1330 C C . ASP A 1 169 ? 40.132 -4.345 -32.595 1.00 57.28 169 ASP A C 1
ATOM 1332 O O . ASP A 1 169 ? 41.265 -4.623 -32.184 1.00 57.28 169 ASP A O 1
ATOM 1336 N N . SER A 1 170 ? 39.110 -4.194 -31.743 1.00 55.88 170 SER A N 1
ATOM 1337 C CA . SER A 1 170 ? 39.211 -4.333 -30.280 1.00 55.88 170 SER A CA 1
ATOM 1338 C C . SER A 1 170 ? 39.389 -5.792 -29.837 1.00 55.88 170 SER A C 1
ATOM 1340 O O . SER A 1 170 ? 40.169 -6.082 -28.923 1.00 55.88 170 SER A O 1
ATOM 1342 N N . GLU A 1 171 ? 38.703 -6.731 -30.492 1.00 56.06 171 GLU A N 1
ATOM 1343 C CA . GLU A 1 171 ? 38.861 -8.179 -30.297 1.00 56.06 171 GLU A CA 1
ATOM 1344 C C . GLU A 1 171 ? 40.245 -8.662 -30.760 1.00 56.06 171 GLU A C 1
ATOM 1346 O O . GLU A 1 171 ? 40.921 -9.403 -30.034 1.00 56.06 171 GLU A O 1
ATOM 1351 N N . HIS A 1 172 ? 40.715 -8.195 -31.922 1.00 58.62 172 HIS A N 1
ATOM 1352 C CA . HIS A 1 172 ? 42.021 -8.565 -32.467 1.00 58.62 172 HIS A CA 1
ATOM 1353 C C . HIS A 1 172 ? 43.175 -8.060 -31.581 1.00 58.62 172 HIS A C 1
ATOM 1355 O O . HIS A 1 172 ? 44.097 -8.822 -31.268 1.00 58.62 172 HIS A O 1
ATOM 1361 N N . LEU A 1 173 ? 43.083 -6.824 -31.062 1.00 55.94 173 LEU A N 1
ATOM 1362 C CA . LEU A 1 173 ? 44.062 -6.281 -30.108 1.00 55.94 173 LEU A CA 1
ATOM 1363 C C . LEU A 1 173 ? 44.109 -7.074 -28.792 1.00 55.94 173 LEU A C 1
ATOM 1365 O O . LEU A 1 173 ? 45.190 -7.307 -28.244 1.00 55.94 173 LEU A O 1
ATOM 1369 N N . LYS A 1 174 ? 42.954 -7.500 -28.264 1.00 60.00 174 LYS A N 1
ATOM 1370 C CA . LYS A 1 174 ? 42.885 -8.297 -27.025 1.00 60.00 174 LYS A CA 1
ATOM 1371 C C . LYS A 1 174 ? 43.504 -9.682 -27.208 1.00 60.00 174 LYS A C 1
ATOM 1373 O O . LYS A 1 174 ? 44.211 -10.152 -26.314 1.00 60.00 174 LYS A O 1
ATOM 1378 N N . ARG A 1 175 ? 43.300 -10.313 -28.370 1.00 58.44 175 ARG A N 1
ATOM 1379 C CA . ARG A 1 175 ? 43.903 -11.614 -28.714 1.00 58.44 175 ARG A CA 1
ATOM 1380 C C . ARG A 1 175 ? 45.423 -11.514 -28.856 1.00 58.44 175 ARG A C 1
ATOM 1382 O O . ARG A 1 175 ? 46.135 -12.352 -28.305 1.00 58.44 175 ARG A O 1
ATOM 1389 N N . GLU A 1 176 ? 45.939 -10.458 -29.485 1.00 56.84 176 GLU A N 1
ATOM 1390 C CA . GLU A 1 176 ? 47.388 -10.225 -29.570 1.00 56.84 176 GLU A CA 1
ATOM 1391 C C . GLU A 1 176 ? 48.040 -9.931 -28.211 1.00 56.84 176 GLU A C 1
ATOM 1393 O O . GLU A 1 176 ? 49.151 -10.392 -27.943 1.00 56.84 176 GLU A O 1
ATOM 1398 N N . GLN A 1 177 ? 47.369 -9.184 -27.329 1.00 59.66 177 GLN A N 1
ATOM 1399 C CA . GLN A 1 177 ? 47.887 -8.908 -25.984 1.00 59.66 177 GLN A CA 1
ATOM 1400 C C . GLN A 1 177 ? 47.878 -10.145 -25.076 1.00 59.66 177 GLN A C 1
ATOM 1402 O O . GLN A 1 177 ? 48.749 -10.273 -24.213 1.00 59.66 177 GLN A O 1
ATOM 1407 N N . HIS A 1 178 ? 46.933 -11.066 -25.274 1.00 56.38 178 HIS A N 1
ATOM 1408 C CA . HIS A 1 178 ? 46.887 -12.335 -24.549 1.00 56.38 178 HIS A CA 1
ATOM 1409 C C . HIS A 1 178 ? 48.016 -13.284 -24.990 1.00 56.38 178 HIS A C 1
ATOM 1411 O O . HIS A 1 178 ? 48.698 -13.860 -24.145 1.00 56.38 178 HIS A O 1
ATOM 1417 N N . ASN A 1 179 ? 48.301 -13.349 -26.296 1.00 57.16 179 ASN A N 1
ATOM 1418 C CA . ASN A 1 179 ? 49.350 -14.209 -26.859 1.00 57.16 179 ASN A CA 1
ATOM 1419 C C . ASN A 1 179 ? 50.785 -13.722 -26.558 1.00 57.16 179 ASN A C 1
ATOM 1421 O O . ASN A 1 179 ? 51.732 -14.490 -26.649 1.00 57.16 179 ASN A O 1
ATOM 1425 N N . LYS A 1 180 ? 50.963 -12.446 -26.182 1.00 60.41 180 LYS A N 1
ATOM 1426 C CA . LYS A 1 180 ? 52.254 -11.874 -25.738 1.00 60.41 180 LYS A CA 1
ATOM 1427 C C . LYS A 1 180 ? 52.530 -12.050 -24.235 1.00 60.41 180 LYS A C 1
ATOM 1429 O O . LYS A 1 180 ? 53.583 -11.630 -23.762 1.00 60.41 180 LYS A O 1
ATOM 1434 N N . ARG A 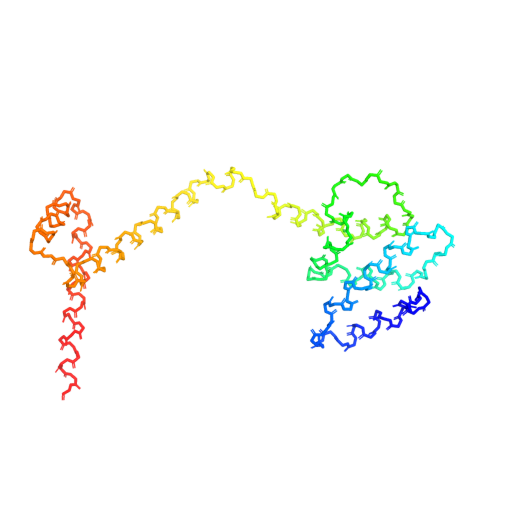1 181 ? 51.575 -12.595 -23.471 1.00 53.88 181 ARG A N 1
ATOM 1435 C CA . ARG A 1 181 ? 51.663 -12.803 -22.011 1.00 53.88 181 ARG A CA 1
ATOM 1436 C C . ARG A 1 181 ? 51.804 -14.273 -21.597 1.00 53.88 181 ARG A C 1
ATOM 1438 O O . ARG A 1 181 ? 51.874 -14.538 -20.398 1.00 53.88 181 ARG A O 1
ATOM 1445 N N . THR A 1 182 ? 51.831 -15.190 -22.562 1.00 51.09 182 THR A N 1
ATOM 1446 C CA . THR A 1 182 ? 52.156 -16.616 -22.376 1.00 51.09 182 THR A CA 1
ATOM 1447 C C . THR A 1 182 ? 53.561 -16.882 -22.891 1.00 51.09 182 THR A C 1
ATOM 1449 O O . THR A 1 182 ? 54.237 -17.739 -22.284 1.00 51.09 182 THR A O 1
#

Foldseek 3Di:
DDALVCLQVLLVVLVVPVVDPCSLVSLQVSLLRVQVVQVVDLPPDRPPVSLVSNLVVCPPLVSVVSSCVNVVLLQDPDDPDDGRPSVVVSCVSCVVVNVVVNVVVPDDVVVCVDPVNVVVVVVVVVVVVLVVLVCVVPPPPDDPVVVVVSVVVCVVVVVSVVVVVVVVVVVVVVVVVVVVVD

Organism: NCBI:txid329885

pLDDT: mean 77.6, std 13.66, range [47.69, 95.5]

Secondary structure (DSSP, 8-state):
---GGGHHHHHHHHHHTTTSTTHHHHHHHHHHHHHHHHHH-SS-PPPHHHHHHHHHHHTSHHHHHHHHHH-GGGT-SS-SS---HHHHHHHHHTHHHHHHHHHHH---HHHHSSHHHHHHHHHHHHHHHHHHHHHHHH-TTS-HHHHHHHHHHHHT-HHHHHHHHHHHHHHHHHHHHHHT--

Sequence (182 aa):
MPTLLDLGRLLTALKENASASDWRTRWLDICELLWDSLAASRAAAIPEQQLDAFIKMLRTEDKFALARNVIPELREVDISDAPNPQQQRILEASADLRGDFFRRESCTQSDFDTALYIAEKRILLDAELHRAQVLLYHSGLFGASSENEIAAWLATHPDMMAKAAADDDSEHLKREQHNKRT

Radius of gyration: 30.02 Å; chains: 1; bounding box: 73×34×72 Å